Protein AF-C3MVM5-F1 (afdb_monomer)

Organism: Saccharolobus islandicus (strain M.14.25 / Kamchatka #1) (NCBI:txid427317)

Mean predicted aligned error: 11.58 Å

Foldseek 3Di:
DPPVCVVCVVVPHDDADEDCDDDPGHYQDFADFDCPPHRDRPCPDPVNVVVVCVVQCDDPPDDDDDDDPPDPDDDDDDPPDDDD

Secondary structure (DSSP, 8-state):
--HHHHHHHHTT-----EESSS-SSEEPPPPPEE-BTBSEE--S-HHHHHHHHHHH---TTPPP----SSS---------PPP-

Structure (mmCIF, N/CA/C/O backbone):
data_AF-C3MVM5-F1
#
_entry.id   AF-C3MVM5-F1
#
loop_
_atom_site.group_PDB
_atom_site.id
_atom_site.type_symbol
_atom_site.label_atom_id
_atom_site.label_alt_id
_atom_site.label_comp_id
_atom_site.label_asym_id
_atom_site.label_entity_id
_atom_site.label_seq_id
_atom_site.pdbx_PDB_ins_code
_atom_site.Cartn_x
_atom_site.Cartn_y
_atom_site.Cartn_z
_atom_site.occupancy
_atom_site.B_iso_or_equiv
_atom_site.auth_seq_id
_atom_site.auth_com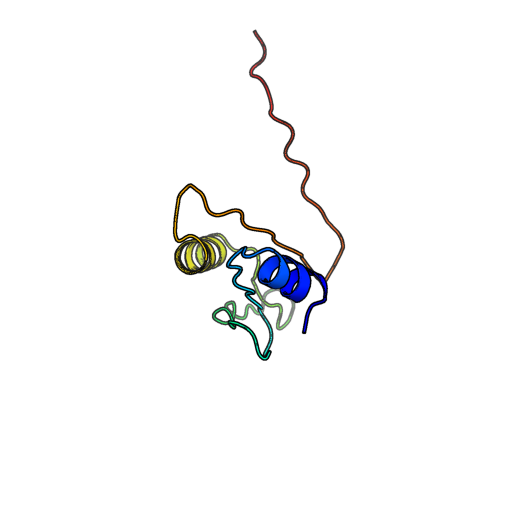p_id
_atom_site.auth_asym_id
_atom_site.auth_atom_id
_atom_site.pdbx_PDB_model_num
ATOM 1 N N . MET A 1 1 ? 0.256 -14.810 3.674 1.00 56.72 1 MET A N 1
ATOM 2 C CA . MET A 1 1 ? -0.454 -14.119 4.778 1.00 56.72 1 MET A CA 1
ATOM 3 C C . MET A 1 1 ? 0.504 -13.529 5.816 1.00 56.72 1 MET A C 1
ATOM 5 O O . MET A 1 1 ? 1.092 -14.271 6.593 1.00 56.72 1 MET A O 1
ATOM 9 N N . LEU A 1 2 ? 0.684 -12.201 5.822 1.00 72.50 2 LEU A N 1
ATOM 10 C CA . LEU A 1 2 ? 1.450 -11.477 6.854 1.00 72.50 2 LEU A CA 1
ATOM 11 C C . LEU A 1 2 ? 0.786 -11.655 8.235 1.00 72.50 2 LEU A C 1
ATOM 13 O O . LEU A 1 2 ? -0.387 -11.327 8.399 1.00 72.50 2 LEU A O 1
ATOM 17 N N . LEU A 1 3 ? 1.529 -12.150 9.233 1.00 78.31 3 LEU A N 1
ATOM 18 C CA . LEU A 1 3 ? 0.993 -12.449 10.574 1.00 78.31 3 LEU A CA 1
ATOM 19 C C . LEU A 1 3 ? 0.347 -11.222 11.236 1.00 78.31 3 LEU A C 1
ATOM 21 O O . LEU A 1 3 ? -0.717 -11.333 11.837 1.00 78.31 3 LEU A O 1
ATOM 25 N N . LEU A 1 4 ? 0.967 -10.050 11.073 1.00 80.00 4 LEU A N 1
ATOM 26 C CA . LEU A 1 4 ? 0.448 -8.785 11.590 1.00 80.00 4 LEU A CA 1
ATOM 27 C C . LEU A 1 4 ? -0.912 -8.432 10.976 1.00 80.00 4 LEU A C 1
ATOM 29 O O . LEU A 1 4 ? -1.824 -8.051 11.695 1.00 80.00 4 LEU A O 1
ATOM 33 N N . TYR A 1 5 ? -1.072 -8.618 9.665 1.00 81.69 5 TYR A N 1
ATOM 34 C CA . TYR A 1 5 ? -2.341 -8.360 8.986 1.00 81.69 5 TYR A CA 1
ATOM 35 C C . TYR A 1 5 ? -3.462 -9.255 9.511 1.00 81.69 5 TYR A C 1
ATOM 37 O O . TYR A 1 5 ? -4.541 -8.769 9.834 1.00 81.69 5 TYR A O 1
ATOM 45 N N . LYS A 1 6 ? -3.175 -10.549 9.695 1.00 82.00 6 LYS A N 1
ATOM 46 C CA . LYS A 1 6 ? -4.129 -11.480 10.304 1.00 82.00 6 LYS A CA 1
ATOM 47 C C . LYS A 1 6 ? -4.525 -11.035 11.717 1.00 82.00 6 LYS A C 1
ATOM 49 O O . LYS A 1 6 ? -5.704 -11.052 12.047 1.00 82.00 6 LYS A O 1
ATOM 54 N N . LYS A 1 7 ? -3.558 -10.593 12.528 1.00 86.25 7 LYS A N 1
ATOM 55 C CA . LYS A 1 7 ? -3.805 -10.098 13.891 1.00 86.25 7 LYS A CA 1
ATOM 56 C C . LYS A 1 7 ? -4.667 -8.835 13.920 1.00 86.25 7 LYS A C 1
ATOM 58 O O . LYS A 1 7 ? -5.514 -8.730 14.795 1.00 86.25 7 LYS A O 1
ATOM 63 N N . LEU A 1 8 ? -4.481 -7.914 12.971 1.00 85.75 8 LEU A N 1
ATOM 64 C CA . LEU A 1 8 ? -5.313 -6.711 12.841 1.00 85.75 8 LEU A CA 1
ATOM 65 C C . LEU A 1 8 ? -6.765 -7.067 12.495 1.00 85.75 8 LEU A C 1
ATOM 67 O O . LEU A 1 8 ? -7.683 -6.578 13.149 1.00 85.75 8 LEU A O 1
ATOM 71 N N . LEU A 1 9 ? -6.968 -7.986 11.545 1.00 85.06 9 LEU A N 1
ATOM 72 C CA . LEU A 1 9 ? -8.305 -8.477 11.203 1.00 85.06 9 LEU A CA 1
ATOM 73 C C . LEU A 1 9 ? -8.981 -9.191 12.385 1.00 85.06 9 LEU A C 1
ATOM 75 O O . LEU A 1 9 ? -10.167 -8.983 12.625 1.00 85.06 9 LEU A O 1
ATOM 79 N N . GLU A 1 10 ? -8.234 -9.998 13.149 1.00 92.25 10 GLU A N 1
ATOM 80 C CA . GLU A 1 10 ? -8.740 -10.702 14.342 1.00 92.25 10 GLU A CA 1
ATOM 81 C C . GLU A 1 10 ? -9.277 -9.742 15.421 1.00 92.25 10 GLU A C 1
ATOM 83 O O . GLU A 1 10 ? -10.185 -10.115 16.159 1.00 92.25 10 GLU A O 1
ATOM 88 N N . ILE A 1 11 ? -8.753 -8.513 15.503 1.00 93.44 11 ILE A N 1
ATOM 89 C CA . ILE A 1 11 ? -9.218 -7.479 16.447 1.00 93.44 11 ILE A CA 1
ATOM 90 C C . ILE A 1 11 ? -10.182 -6.463 15.813 1.00 93.44 11 ILE A C 1
ATOM 92 O O . ILE A 1 11 ? -10.480 -5.440 16.426 1.00 93.44 11 ILE A O 1
ATOM 96 N N . GLY A 1 12 ? -10.680 -6.734 14.602 1.00 88.56 12 GLY A N 1
ATOM 97 C CA . GLY A 1 12 ? -11.678 -5.901 13.927 1.00 88.56 12 GLY A CA 1
ATOM 98 C C . GLY A 1 12 ? -11.125 -4.639 13.260 1.00 88.56 12 GLY A C 1
ATOM 99 O O . GLY A 1 12 ? -11.898 -3.737 12.945 1.00 88.56 12 GLY A O 1
ATOM 100 N N . ILE A 1 13 ? -9.810 -4.553 13.040 1.00 84.25 13 ILE A N 1
ATOM 101 C CA . ILE A 1 13 ? -9.198 -3.447 12.298 1.00 84.25 13 ILE A CA 1
ATOM 102 C C . ILE A 1 13 ? -9.156 -3.814 10.816 1.00 84.25 13 ILE A C 1
ATOM 104 O O . ILE A 1 13 ? -8.440 -4.735 10.414 1.00 84.25 13 ILE A O 1
ATOM 108 N N . ASP A 1 14 ? -9.897 -3.061 10.003 1.00 83.00 14 ASP A N 1
ATOM 109 C CA . ASP A 1 14 ? -9.811 -3.162 8.549 1.00 83.00 14 ASP A CA 1
ATOM 110 C C . ASP A 1 14 ? -8.485 -2.559 8.069 1.00 83.00 14 ASP A C 1
ATOM 112 O O . ASP A 1 14 ? -8.192 -1.380 8.278 1.00 83.00 14 ASP A O 1
ATOM 116 N N . ALA A 1 15 ? -7.653 -3.396 7.458 1.00 83.06 15 ALA A N 1
ATOM 117 C CA . ALA A 1 15 ? -6.341 -3.022 6.966 1.00 83.06 15 ALA A CA 1
ATOM 118 C C . ALA A 1 15 ? -6.213 -3.407 5.490 1.00 83.06 15 ALA A C 1
ATOM 120 O O . ALA A 1 15 ? -6.702 -4.444 5.040 1.00 83.06 15 ALA A O 1
ATOM 121 N N . LYS A 1 16 ? -5.494 -2.592 4.720 1.00 85.06 16 LYS A N 1
ATOM 122 C CA . LYS A 1 16 ? -5.169 -2.882 3.320 1.00 85.06 16 LYS A CA 1
ATOM 123 C C . LYS A 1 16 ? -3.659 -2.999 3.181 1.00 85.06 16 LYS A C 1
ATOM 125 O O . L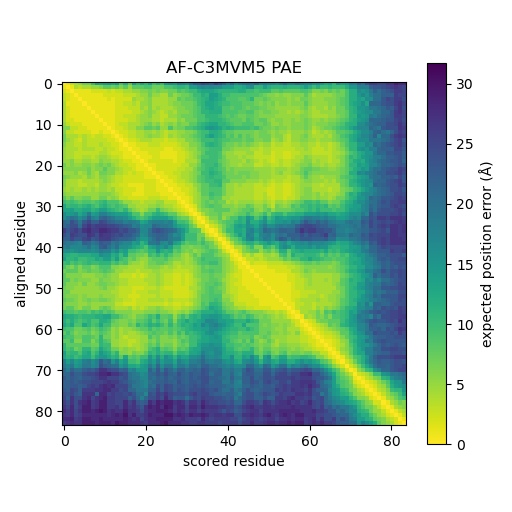YS A 1 16 ? -2.921 -2.120 3.619 1.00 85.06 16 LYS A O 1
ATOM 130 N N . ILE A 1 17 ? -3.193 -4.084 2.566 1.00 83.25 17 ILE A N 1
ATOM 131 C CA . ILE A 1 17 ? -1.776 -4.256 2.225 1.00 83.25 17 ILE A CA 1
ATOM 132 C C . ILE A 1 17 ? -1.573 -3.852 0.771 1.00 83.25 17 ILE A C 1
ATOM 134 O O . ILE A 1 17 ? -2.333 -4.280 -0.100 1.00 83.25 17 ILE A O 1
ATOM 138 N N . TYR A 1 18 ? -0.520 -3.072 0.530 1.00 83.56 18 TYR A N 1
ATOM 139 C CA . TYR A 1 18 ? -0.083 -2.651 -0.793 1.00 83.56 18 TYR A CA 1
ATOM 140 C C . TYR A 1 18 ? 1.360 -3.102 -1.057 1.00 83.56 18 TYR A C 1
ATOM 142 O O . TYR A 1 18 ? 2.233 -2.907 -0.211 1.00 83.56 18 TYR A O 1
ATOM 150 N N . THR A 1 19 ? 1.632 -3.686 -2.227 1.00 79.56 19 THR A N 1
ATOM 151 C CA . THR A 1 19 ? 2.969 -4.163 -2.628 1.00 79.56 19 THR A CA 1
ATOM 152 C C . THR A 1 19 ? 3.421 -3.549 -3.952 1.00 79.56 19 THR A C 1
ATOM 154 O O . THR A 1 19 ? 2.615 -3.231 -4.817 1.00 79.56 19 THR A O 1
ATOM 157 N N . THR A 1 20 ? 4.734 -3.403 -4.152 1.00 76.25 20 THR A N 1
ATOM 158 C CA . THR A 1 20 ? 5.338 -2.970 -5.438 1.00 76.25 20 THR A CA 1
ATOM 159 C C . THR A 1 20 ? 5.820 -4.144 -6.303 1.00 76.25 20 THR A C 1
ATOM 161 O O . THR A 1 20 ? 6.459 -3.962 -7.344 1.00 76.25 20 THR A O 1
ATOM 164 N N . PHE A 1 21 ? 5.530 -5.365 -5.857 1.00 76.06 21 PHE A N 1
ATOM 165 C CA . PHE A 1 21 ? 5.811 -6.633 -6.521 1.00 76.06 21 PHE A CA 1
ATOM 166 C C . PHE A 1 21 ? 4.525 -7.457 -6.614 1.00 76.06 21 PHE A C 1
ATOM 168 O O . PHE A 1 21 ? 3.575 -7.210 -5.869 1.00 76.06 21 PHE A O 1
ATOM 175 N N . ASN A 1 22 ? 4.507 -8.425 -7.532 1.00 80.44 22 ASN A N 1
ATOM 176 C CA . ASN A 1 22 ? 3.352 -9.288 -7.748 1.00 80.44 22 ASN A CA 1
ATOM 177 C C . ASN A 1 22 ? 3.057 -10.110 -6.484 1.00 80.44 22 ASN A C 1
ATOM 179 O O . ASN A 1 22 ? 3.936 -10.827 -6.004 1.00 80.44 22 ASN A O 1
ATOM 183 N N . SER A 1 23 ? 1.851 -9.979 -5.936 1.00 82.62 23 SER A N 1
ATOM 184 C CA . SER A 1 23 ? 1.439 -10.663 -4.711 1.00 82.62 23 SER A CA 1
ATOM 185 C C . SER A 1 23 ? -0.075 -10.895 -4.683 1.00 82.62 23 SER A C 1
ATOM 187 O O . SER A 1 23 ? -0.796 -10.410 -5.549 1.00 82.62 23 SER A O 1
ATOM 189 N N . GLU A 1 24 ? -0.543 -11.638 -3.678 1.00 83.62 24 GLU A N 1
ATOM 190 C CA . GLU A 1 24 ? -1.971 -11.835 -3.378 1.00 83.62 24 GLU A CA 1
ATOM 191 C C . GLU A 1 24 ? -2.666 -10.571 -2.825 1.00 83.62 24 GLU A C 1
ATOM 193 O O . GLU A 1 24 ? -3.887 -10.548 -2.703 1.00 83.62 24 GLU A O 1
ATOM 198 N N . TYR A 1 25 ? -1.902 -9.530 -2.475 1.00 85.19 25 TYR A N 1
ATOM 199 C CA . TYR A 1 25 ? -2.410 -8.259 -1.949 1.00 85.19 25 TYR A CA 1
ATOM 200 C C . TYR A 1 25 ? -2.556 -7.205 -3.053 1.00 85.19 25 TYR A C 1
ATOM 202 O O . TYR A 1 25 ? -2.249 -7.452 -4.218 1.00 85.19 25 TYR A O 1
ATOM 210 N N . ASN A 1 26 ? -2.989 -5.992 -2.692 1.00 86.56 26 ASN A N 1
ATOM 211 C CA . ASN A 1 26 ? -3.125 -4.905 -3.658 1.00 86.56 26 ASN A CA 1
ATOM 212 C C . ASN A 1 26 ? -1.757 -4.547 -4.251 1.00 86.56 26 ASN A C 1
ATOM 214 O O . ASN A 1 26 ? -0.843 -4.134 -3.538 1.00 86.56 26 ASN A O 1
ATOM 218 N N . VAL A 1 27 ? -1.609 -4.670 -5.566 1.00 85.69 27 VAL A N 1
ATOM 219 C CA . VAL A 1 27 ? -0.353 -4.341 -6.246 1.00 85.69 27 VAL A CA 1
ATOM 220 C C . VAL A 1 27 ? -0.411 -2.903 -6.754 1.00 85.69 27 VAL A C 1
ATOM 222 O O . VAL A 1 27 ? -1.289 -2.532 -7.532 1.00 85.69 27 VAL A O 1
ATOM 225 N N . LEU A 1 28 ? 0.541 -2.081 -6.315 1.00 85.00 28 LEU A N 1
ATOM 226 C CA . LEU A 1 28 ? 0.696 -0.704 -6.764 1.00 85.00 28 LEU A CA 1
ATOM 227 C C . LEU A 1 28 ? 1.183 -0.653 -8.220 1.00 85.00 28 LEU A C 1
ATOM 229 O O . LEU A 1 28 ? 1.922 -1.538 -8.664 1.00 85.00 28 LEU A O 1
ATOM 233 N N . PRO A 1 29 ? 0.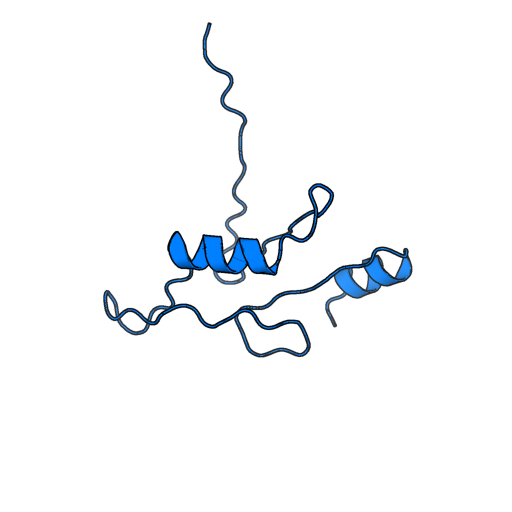815 0.401 -8.973 1.00 83.94 29 PRO A N 1
ATOM 234 C CA . PRO A 1 29 ? 1.281 0.571 -10.342 1.00 83.94 29 PRO A CA 1
ATOM 235 C C . PRO A 1 29 ? 2.808 0.564 -10.398 1.00 83.94 29 PRO A C 1
ATOM 237 O O . PRO A 1 29 ? 3.473 1.139 -9.542 1.00 83.94 29 PRO A O 1
ATOM 240 N N . TYR A 1 30 ? 3.367 -0.062 -11.431 1.00 75.56 30 TYR A N 1
ATOM 241 C CA . TYR A 1 30 ? 4.814 -0.193 -11.556 1.00 75.56 30 TYR A CA 1
ATOM 242 C C . TYR A 1 30 ? 5.482 1.189 -11.702 1.00 75.56 30 TYR A C 1
ATOM 244 O O . TYR A 1 30 ? 4.992 2.016 -12.482 1.00 75.56 30 TYR A O 1
ATOM 252 N N . PRO A 1 31 ? 6.593 1.461 -10.992 1.00 71.81 31 PRO A N 1
ATOM 253 C CA . PRO A 1 31 ? 7.337 2.703 -11.159 1.00 71.81 31 PRO A CA 1
ATOM 254 C C . PRO A 1 31 ? 7.926 2.786 -12.566 1.00 71.81 31 PRO A C 1
ATOM 256 O O . PRO A 1 31 ? 8.261 1.769 -13.183 1.00 71.81 31 PRO A O 1
ATOM 259 N N . ASN A 1 32 ? 8.087 4.011 -13.066 1.00 70.44 32 ASN A N 1
ATOM 260 C CA . ASN A 1 32 ? 8.739 4.228 -14.351 1.00 70.44 32 ASN A CA 1
ATOM 261 C C . ASN A 1 32 ? 10.153 3.630 -14.321 1.00 70.44 32 ASN A C 1
ATOM 263 O O . ASN A 1 32 ? 10.895 3.780 -13.345 1.00 70.44 32 ASN A O 1
ATOM 267 N N . LYS A 1 33 ? 10.521 2.941 -15.405 1.00 66.00 33 LYS A N 1
ATOM 268 C CA . LYS A 1 33 ? 11.890 2.463 -15.608 1.00 66.00 33 LYS A CA 1
ATOM 269 C C . LYS A 1 33 ? 12.744 3.649 -16.035 1.00 66.00 33 LYS A C 1
ATOM 271 O O . LYS A 1 33 ? 12.385 4.346 -16.982 1.00 66.00 33 LYS A O 1
ATOM 2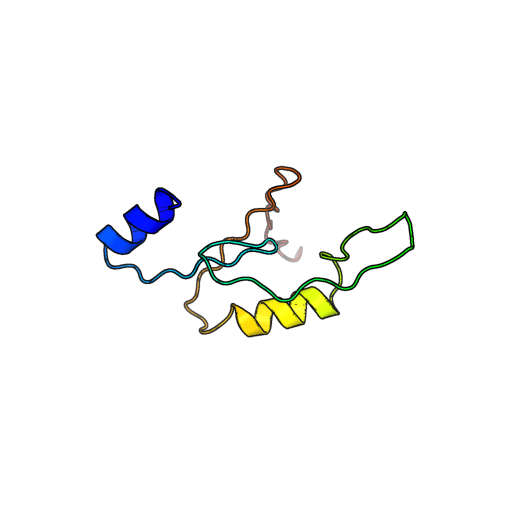76 N N . SER A 1 34 ? 13.871 3.845 -15.369 1.00 58.09 34 SER A N 1
ATOM 277 C CA . SER A 1 34 ? 14.907 4.768 -15.820 1.00 58.09 34 SER A CA 1
ATOM 278 C C . SER A 1 34 ? 16.140 3.990 -16.249 1.00 58.09 34 SER A C 1
ATOM 280 O O . SER A 1 34 ? 16.330 2.851 -15.833 1.00 58.09 34 SER A O 1
ATOM 282 N N . ARG A 1 35 ? 16.940 4.589 -17.135 1.00 54.00 35 ARG A N 1
ATOM 283 C CA . ARG A 1 35 ? 18.214 4.034 -17.615 1.00 54.00 35 ARG A CA 1
ATOM 284 C C . ARG A 1 35 ? 19.435 4.672 -16.950 1.00 54.00 35 ARG A C 1
ATOM 286 O O . ARG A 1 35 ? 20.545 4.326 -17.336 1.00 54.00 35 ARG A O 1
ATOM 293 N N . ILE A 1 36 ? 19.248 5.590 -15.995 1.00 54.53 36 ILE A N 1
ATOM 294 C CA . ILE A 1 36 ? 20.337 6.434 -15.473 1.00 54.53 36 ILE A CA 1
ATOM 295 C C . ILE A 1 36 ? 21.479 5.589 -14.861 1.00 54.53 36 ILE A C 1
ATOM 297 O O . ILE A 1 36 ? 22.628 5.990 -14.992 1.00 54.53 36 ILE A O 1
ATOM 301 N N . PHE A 1 37 ? 21.205 4.380 -14.342 1.00 45.47 37 PHE A N 1
ATOM 302 C CA . PHE A 1 37 ? 22.227 3.421 -13.879 1.00 45.47 37 PHE A CA 1
ATOM 303 C C . PHE A 1 37 ? 21.868 1.946 -14.173 1.00 45.47 37 PHE A C 1
ATOM 305 O O . PHE A 1 37 ? 22.007 1.066 -13.331 1.00 45.47 37 PHE A O 1
ATOM 312 N N . GLY A 1 38 ? 21.372 1.644 -15.379 1.00 49.22 38 GLY A N 1
ATOM 313 C CA . GLY A 1 38 ? 20.728 0.348 -15.654 1.00 49.22 38 GLY A CA 1
ATOM 314 C C . GLY A 1 38 ? 19.250 0.371 -15.257 1.00 49.22 38 GLY A C 1
ATOM 315 O O . GLY A 1 38 ? 18.731 1.429 -14.917 1.00 49.22 38 GLY A O 1
ATOM 316 N N . TYR A 1 39 ? 18.532 -0.752 -15.390 1.00 47.22 39 TYR A N 1
ATOM 317 C CA . TYR A 1 39 ? 17.074 -0.834 -15.180 1.00 47.22 39 TYR A CA 1
ATOM 318 C C . TYR A 1 39 ? 16.673 -0.686 -13.699 1.00 47.22 39 TYR A C 1
ATOM 320 O O . TYR A 1 39 ? 16.096 -1.597 -13.103 1.00 47.22 39 TYR A O 1
ATOM 328 N N . GLU A 1 40 ? 16.946 0.465 -13.0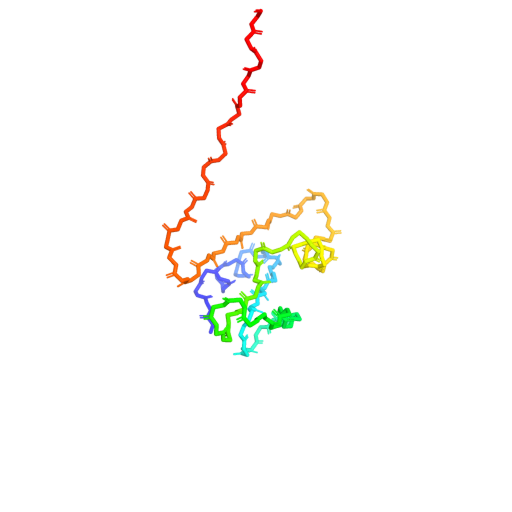99 1.00 57.66 40 GLU A N 1
ATOM 329 C CA . GLU A 1 40 ? 16.535 0.774 -11.739 1.00 57.66 40 GLU A CA 1
ATOM 330 C C . GLU A 1 40 ? 15.102 1.318 -11.732 1.00 57.66 40 GLU A C 1
ATOM 332 O O . GLU A 1 40 ? 14.691 2.160 -12.542 1.00 57.66 40 GLU A O 1
ATOM 337 N N . LYS A 1 41 ? 14.297 0.779 -10.815 1.00 59.47 41 LYS A N 1
ATOM 338 C CA . LYS A 1 41 ? 12.932 1.242 -10.568 1.00 59.47 41 LYS A CA 1
ATOM 339 C C . LYS A 1 41 ? 12.997 2.593 -9.862 1.00 59.47 41 LYS A C 1
ATOM 341 O O . LYS A 1 41 ? 13.469 2.666 -8.730 1.00 59.47 41 LYS A O 1
ATOM 346 N N . MET A 1 42 ? 12.453 3.643 -10.47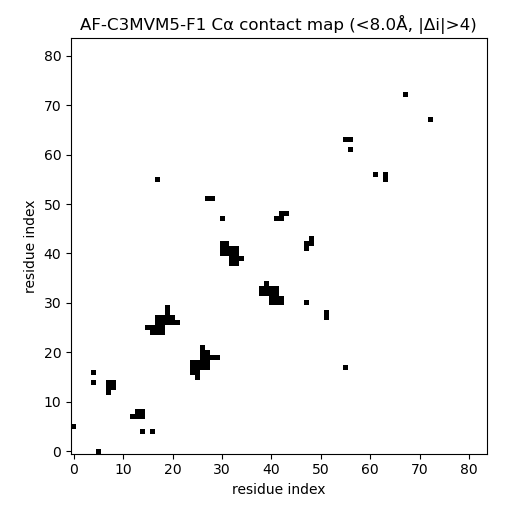3 1.00 66.69 42 MET A N 1
ATOM 347 C CA . MET A 1 42 ? 12.377 4.960 -9.837 1.00 66.69 42 MET A CA 1
ATOM 348 C C . MET A 1 42 ? 11.203 5.029 -8.857 1.00 66.69 42 MET A C 1
ATOM 350 O O . MET A 1 42 ? 10.158 5.604 -9.154 1.00 66.69 42 MET A O 1
ATOM 354 N N . VAL A 1 43 ? 11.362 4.405 -7.692 1.00 64.88 43 VAL A N 1
ATOM 355 C CA . VAL A 1 43 ? 10.366 4.472 -6.609 1.00 64.88 43 VAL A CA 1
ATOM 356 C C . VAL A 1 43 ? 10.429 5.788 -5.832 1.00 64.88 43 VAL A C 1
ATOM 358 O O . VAL A 1 43 ? 9.436 6.174 -5.231 1.00 64.88 43 VAL A O 1
ATOM 361 N N . ASN A 1 44 ? 11.565 6.494 -5.873 1.00 65.94 44 ASN A N 1
ATOM 362 C CA . ASN A 1 44 ? 11.800 7.732 -5.127 1.00 65.94 44 ASN A CA 1
ATOM 363 C C . ASN A 1 44 ? 11.691 8.988 -6.014 1.00 65.94 44 ASN A C 1
ATOM 365 O O . ASN A 1 44 ? 12.583 9.831 -6.019 1.00 65.94 44 ASN A O 1
ATOM 369 N N . ILE A 1 45 ? 10.637 9.084 -6.830 1.00 73.62 45 ILE A N 1
ATOM 370 C CA . ILE A 1 45 ? 10.336 10.296 -7.611 1.00 73.62 45 ILE A CA 1
ATOM 371 C C . ILE A 1 45 ? 9.020 10.888 -7.130 1.00 73.62 45 ILE A C 1
ATOM 373 O O . ILE A 1 45 ? 8.045 10.159 -6.962 1.00 73.62 45 ILE A O 1
ATOM 377 N N . GLU A 1 46 ? 8.979 12.209 -6.975 1.00 77.81 46 GLU A N 1
ATOM 378 C CA . GLU A 1 46 ? 7.819 12.953 -6.468 1.00 77.81 46 GLU A CA 1
ATOM 379 C C . GLU A 1 46 ? 6.522 12.558 -7.184 1.00 77.81 46 GLU A C 1
ATOM 381 O O . GLU A 1 46 ? 5.568 12.117 -6.552 1.00 77.81 46 GLU A O 1
ATOM 386 N N . LYS A 1 47 ? 6.535 12.551 -8.522 1.00 81.19 47 LYS A N 1
ATOM 387 C CA . LYS A 1 47 ? 5.374 12.169 -9.342 1.00 81.19 47 LYS A CA 1
ATOM 388 C C . LYS A 1 47 ? 4.855 10.751 -9.065 1.00 81.19 47 LYS A C 1
ATOM 390 O O . LYS A 1 47 ? 3.654 10.499 -9.158 1.00 81.19 47 LYS A O 1
ATOM 395 N N . TYR A 1 48 ? 5.745 9.798 -8.789 1.00 81.25 48 TYR A N 1
ATOM 396 C CA . TYR A 1 48 ? 5.341 8.434 -8.447 1.00 81.25 48 TYR A CA 1
ATOM 397 C C . TYR A 1 48 ? 4.808 8.391 -7.017 1.00 81.25 48 TYR A C 1
ATOM 399 O O . TYR A 1 48 ? 3.734 7.837 -6.797 1.00 81.25 48 TYR A O 1
ATOM 407 N N . SER A 1 49 ? 5.496 9.038 -6.077 1.00 79.88 49 SER A N 1
ATOM 408 C CA . SER A 1 49 ? 5.078 9.137 -4.678 1.00 79.88 49 SER A CA 1
ATOM 409 C C . SER A 1 49 ? 3.691 9.766 -4.531 1.00 79.88 49 SER A C 1
ATOM 411 O O . SER A 1 49 ? 2.842 9.193 -3.856 1.00 79.88 49 SER A O 1
ATOM 413 N N . GLU A 1 50 ? 3.405 10.868 -5.227 1.00 83.94 50 GLU A N 1
ATOM 414 C CA . GLU A 1 50 ? 2.075 11.494 -5.254 1.00 83.94 50 GLU A CA 1
ATOM 415 C C . GLU A 1 50 ? 1.005 10.558 -5.821 1.00 83.94 50 GLU A C 1
ATOM 417 O O . GLU A 1 50 ? -0.100 10.459 -5.282 1.00 83.94 50 GLU A O 1
ATOM 422 N N . LYS A 1 51 ? 1.327 9.851 -6.912 1.00 84.88 51 LYS A N 1
ATOM 423 C CA . LYS A 1 51 ? 0.414 8.882 -7.524 1.00 84.88 51 LYS A CA 1
ATOM 424 C C . LYS A 1 51 ? 0.072 7.763 -6.543 1.00 84.88 51 LYS A C 1
ATOM 426 O O . LYS A 1 51 ? -1.096 7.405 -6.440 1.00 84.88 51 LYS A O 1
ATOM 431 N N . ILE A 1 52 ? 1.065 7.223 -5.836 1.00 84.75 52 ILE A N 1
ATOM 432 C C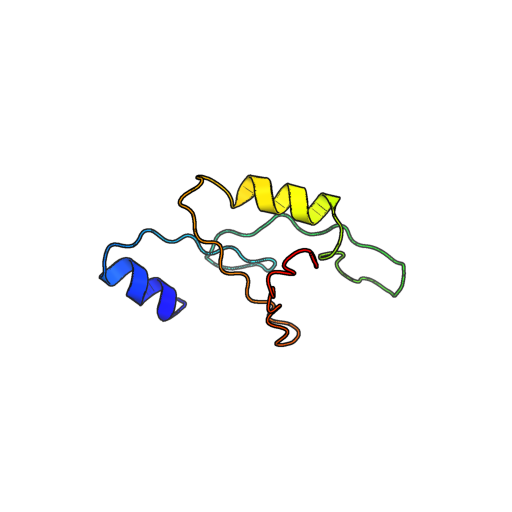A . ILE A 1 52 ? 0.843 6.192 -4.819 1.00 84.75 52 ILE A CA 1
ATOM 433 C C . ILE A 1 52 ? 0.048 6.756 -3.644 1.00 84.75 52 ILE A C 1
ATOM 435 O O . ILE A 1 52 ? -0.923 6.126 -3.236 1.00 84.75 52 ILE A O 1
ATOM 439 N N . PHE A 1 53 ? 0.392 7.948 -3.150 1.00 83.44 53 PHE A N 1
ATOM 440 C CA . PHE A 1 53 ? -0.311 8.588 -2.039 1.00 83.44 53 PHE A CA 1
ATOM 441 C C . PHE A 1 53 ? -1.811 8.725 -2.320 1.00 83.44 53 PHE A C 1
ATOM 443 O O . PHE A 1 53 ? -2.621 8.323 -1.496 1.00 83.44 53 PHE A O 1
ATOM 450 N N . ARG A 1 54 ? -2.194 9.172 -3.523 1.00 84.50 54 ARG A N 1
ATOM 451 C CA . ARG A 1 54 ? -3.609 9.266 -3.933 1.00 84.50 54 ARG A CA 1
ATOM 452 C C . ARG A 1 54 ? -4.339 7.921 -3.997 1.00 84.50 54 ARG A C 1
ATOM 454 O O . ARG A 1 54 ? -5.560 7.912 -3.944 1.00 84.50 54 ARG A O 1
ATOM 461 N N . ILE A 1 55 ? -3.618 6.812 -4.168 1.00 83.81 55 ILE A N 1
ATOM 462 C CA . ILE A 1 55 ? -4.203 5.463 -4.213 1.00 83.81 55 ILE A CA 1
ATOM 463 C C . ILE A 1 55 ? -4.420 4.923 -2.798 1.00 83.81 55 ILE A C 1
ATOM 465 O O . ILE A 1 55 ? -5.426 4.273 -2.545 1.00 83.81 55 ILE A O 1
ATOM 469 N N . ILE A 1 56 ? -3.471 5.162 -1.889 1.00 82.50 56 ILE A N 1
ATOM 470 C CA . ILE A 1 56 ? -3.468 4.538 -0.557 1.00 82.50 56 ILE A CA 1
ATOM 471 C C . ILE A 1 56 ? -4.093 5.416 0.534 1.00 82.50 56 ILE A C 1
ATOM 473 O O . ILE A 1 56 ? -4.404 4.913 1.611 1.00 82.50 56 ILE A O 1
ATOM 477 N N . TYR A 1 57 ? -4.243 6.719 0.288 1.00 80.12 57 TYR A N 1
ATOM 478 C CA . TYR A 1 57 ? -4.816 7.667 1.236 1.00 80.12 57 TYR A CA 1
ATOM 479 C C . TYR A 1 57 ? -6.315 7.843 0.979 1.00 80.12 57 TYR A C 1
ATOM 481 O O . TYR A 1 57 ? -6.718 8.537 0.047 1.00 80.12 57 TYR A O 1
ATOM 489 N N . GLU A 1 58 ? -7.135 7.207 1.815 1.00 71.50 58 GLU A N 1
ATOM 490 C CA . GLU A 1 58 ? -8.600 7.231 1.696 1.00 71.50 58 GLU A CA 1
ATOM 491 C C . GLU A 1 58 ? -9.260 8.207 2.686 1.00 71.50 58 GLU A C 1
ATOM 493 O O . GLU A 1 58 ? -10.309 8.771 2.383 1.00 71.50 58 GLU A O 1
ATOM 498 N N . SER A 1 59 ? -8.649 8.448 3.854 1.00 73.19 59 SER A N 1
ATOM 499 C CA . SER A 1 59 ? -9.178 9.338 4.896 1.00 73.19 59 SER A CA 1
ATOM 500 C C . SER A 1 59 ? -8.063 9.973 5.736 1.00 73.19 59 SER A C 1
ATOM 502 O O . SER A 1 59 ? -6.948 9.459 5.820 1.00 73.19 59 SER A O 1
ATOM 504 N N . LYS A 1 60 ? -8.386 11.078 6.424 1.00 71.62 60 LYS A N 1
ATOM 505 C CA . LYS A 1 60 ? -7.510 11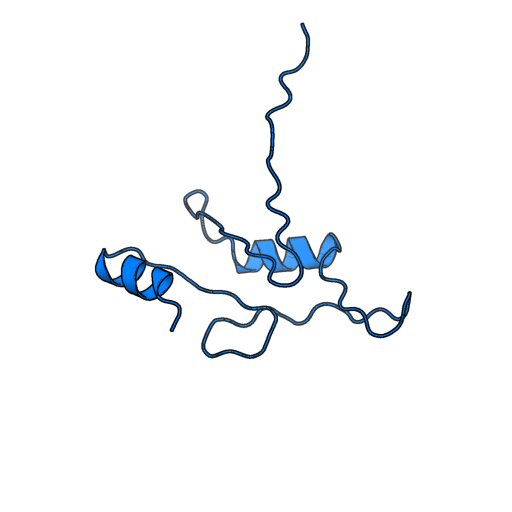.713 7.426 1.00 71.62 60 LYS A CA 1
ATOM 506 C C . LYS A 1 60 ? -7.179 10.807 8.608 1.00 71.62 60 LYS A C 1
ATOM 508 O O . LYS A 1 60 ? -6.121 10.984 9.201 1.00 71.62 60 LYS A O 1
ATOM 513 N N . ASP A 1 61 ? -8.033 9.828 8.886 1.00 75.00 61 ASP A N 1
ATOM 514 C CA . ASP A 1 61 ? -7.852 8.874 9.983 1.00 75.00 61 ASP A CA 1
ATOM 515 C C . ASP A 1 61 ? -7.074 7.614 9.553 1.00 75.00 61 ASP A C 1
ATOM 517 O O . ASP A 1 61 ? -6.884 6.687 10.339 1.00 75.00 61 ASP A O 1
ATOM 521 N N . THR A 1 62 ? -6.610 7.552 8.298 1.00 73.06 62 THR A N 1
ATOM 522 C CA . THR A 1 62 ? -5.827 6.424 7.783 1.00 73.06 62 THR A CA 1
ATOM 523 C C . THR A 1 62 ? -4.373 6.508 8.250 1.00 73.06 62 THR A C 1
ATOM 525 O O . THR A 1 62 ? -3.656 7.459 7.939 1.00 73.06 62 THR A O 1
ATOM 528 N N . ILE A 1 63 ? -3.901 5.462 8.932 1.00 70.19 63 ILE A N 1
ATOM 529 C CA . ILE A 1 63 ? -2.486 5.297 9.286 1.00 70.19 63 ILE A CA 1
ATOM 530 C C 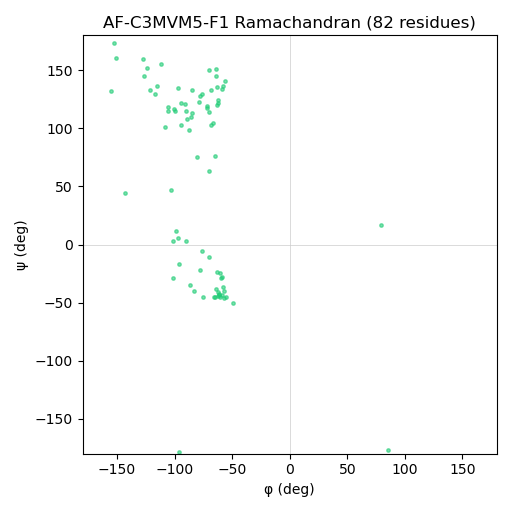. ILE A 1 63 ? -1.783 4.515 8.172 1.00 70.19 63 ILE A C 1
ATOM 532 O O . ILE A 1 63 ? -2.147 3.379 7.870 1.00 70.19 63 ILE A O 1
ATOM 536 N N . ILE A 1 64 ? -0.752 5.111 7.569 1.00 70.12 64 ILE A N 1
ATOM 537 C CA . ILE A 1 64 ? 0.040 4.479 6.509 1.00 70.12 64 ILE A CA 1
ATOM 538 C C . ILE A 1 64 ? 1.346 3.951 7.104 1.00 70.12 64 ILE A C 1
ATOM 540 O O . ILE A 1 64 ? 2.200 4.722 7.538 1.00 70.12 64 ILE A O 1
ATOM 544 N N . HIS A 1 65 ? 1.533 2.633 7.060 1.00 67.75 65 HIS A N 1
ATOM 545 C CA . HIS A 1 65 ? 2.806 1.993 7.385 1.00 67.75 65 HIS A CA 1
ATOM 546 C C . HIS A 1 65 ? 3.560 1.642 6.100 1.00 67.75 65 HIS A C 1
ATOM 548 O O . HIS A 1 65 ? 3.123 0.790 5.328 1.00 67.75 65 HIS A O 1
ATOM 554 N N . ILE A 1 66 ? 4.709 2.284 5.878 1.00 65.06 66 ILE A N 1
ATOM 555 C CA . ILE A 1 66 ? 5.577 2.015 4.726 1.00 65.06 66 ILE A CA 1
ATOM 556 C C . ILE A 1 66 ? 6.795 1.231 5.212 1.00 65.06 66 ILE A C 1
ATOM 558 O O . ILE A 1 66 ? 7.612 1.753 5.965 1.00 65.06 66 ILE A O 1
ATOM 562 N N . ALA A 1 67 ? 6.931 -0.016 4.765 1.00 60.41 67 ALA A N 1
ATOM 563 C CA . ALA A 1 67 ? 8.133 -0.815 4.981 1.00 60.41 67 ALA A CA 1
ATOM 564 C C . ALA A 1 67 ? 8.928 -0.897 3.673 1.00 60.41 67 ALA A C 1
ATOM 566 O O . ALA A 1 67 ? 8.434 -1.413 2.669 1.00 60.41 67 ALA A O 1
ATOM 567 N N . ASN A 1 68 ? 10.161 -0.387 3.668 1.00 52.84 68 ASN A N 1
ATOM 568 C CA . ASN A 1 68 ? 11.061 -0.547 2.531 1.00 52.84 68 ASN A CA 1
ATOM 569 C C . ASN A 1 68 ? 11.860 -1.846 2.705 1.00 52.84 68 ASN A C 1
ATOM 571 O O . ASN A 1 68 ? 12.730 -1.937 3.567 1.00 52.84 68 ASN A O 1
ATOM 575 N N . ALA A 1 69 ? 11.545 -2.865 1.906 1.00 51.47 69 ALA A N 1
ATOM 576 C CA . ALA A 1 69 ? 12.164 -4.185 2.020 1.00 51.47 69 ALA A CA 1
ATOM 577 C C . ALA A 1 69 ? 13.596 -4.258 1.458 1.00 51.47 69 ALA A C 1
ATOM 579 O O . ALA A 1 69 ? 14.224 -5.304 1.590 1.00 51.47 69 ALA A O 1
ATOM 580 N N . MET A 1 70 ? 14.123 -3.196 0.827 1.00 47.25 70 MET A N 1
ATOM 581 C CA . MET A 1 70 ? 15.485 -3.249 0.277 1.00 47.25 70 MET A CA 1
ATOM 582 C C . MET A 1 70 ? 16.574 -2.886 1.286 1.00 47.25 70 MET A C 1
ATOM 584 O O . MET A 1 70 ? 17.608 -3.534 1.266 1.00 47.25 70 MET A O 1
ATOM 588 N N . TYR A 1 71 ? 16.342 -1.952 2.211 1.00 39.16 71 TYR A N 1
ATOM 589 C CA . TYR A 1 71 ? 17.262 -1.644 3.312 1.00 39.16 71 TYR A CA 1
ATOM 590 C C . TYR A 1 71 ? 16.451 -1.024 4.451 1.00 39.16 71 TYR A C 1
ATOM 592 O O . TYR A 1 71 ? 15.635 -0.136 4.202 1.00 39.16 71 TYR A O 1
ATOM 600 N N . GLY A 1 72 ? 16.650 -1.501 5.682 1.00 35.66 72 GLY A N 1
ATOM 601 C CA . GLY A 1 72 ? 15.975 -1.017 6.888 1.00 35.66 72 GLY A CA 1
ATOM 602 C C . GLY A 1 72 ? 16.338 0.430 7.217 1.00 35.66 72 GLY A C 1
ATOM 603 O O . GLY A 1 72 ? 17.123 0.684 8.122 1.00 35.66 72 GLY A O 1
ATOM 604 N N . ILE A 1 73 ? 15.769 1.376 6.478 1.00 42.59 73 ILE A N 1
ATOM 605 C CA . ILE A 1 73 ? 15.822 2.801 6.784 1.00 42.59 73 ILE A CA 1
ATOM 606 C C . ILE A 1 73 ? 14.422 3.185 7.253 1.00 42.59 73 ILE A C 1
ATOM 608 O O . ILE A 1 73 ? 13.498 3.322 6.452 1.00 42.59 73 ILE A O 1
ATOM 612 N N . LEU A 1 74 ? 14.265 3.305 8.571 1.00 41.91 74 LEU A N 1
ATOM 613 C CA . LEU A 1 74 ? 13.104 3.918 9.211 1.00 41.91 74 LEU A CA 1
ATOM 614 C C . LEU A 1 74 ? 13.368 5.430 9.276 1.00 41.91 74 LEU A C 1
ATOM 616 O O . LEU A 1 74 ? 14.258 5.839 10.021 1.00 41.91 74 LEU A O 1
ATOM 620 N N . PRO A 1 75 ? 12.662 6.278 8.507 1.00 44.28 75 PRO A N 1
ATOM 621 C CA . PRO A 1 75 ? 12.812 7.718 8.646 1.00 44.28 75 PRO A CA 1
ATOM 622 C C . PRO A 1 75 ? 12.205 8.160 9.983 1.00 44.28 75 PRO A C 1
ATOM 624 O O . PRO A 1 75 ? 10.998 8.056 10.194 1.00 44.28 75 PRO A O 1
ATOM 627 N N . ILE A 1 76 ? 13.048 8.648 10.894 1.00 45.50 76 ILE A N 1
ATOM 628 C CA . ILE A 1 76 ? 12.614 9.334 12.113 1.00 45.50 76 ILE A CA 1
ATOM 629 C C . ILE A 1 76 ? 12.385 10.797 11.731 1.00 45.50 76 ILE A C 1
ATOM 631 O O . ILE A 1 76 ? 13.322 11.504 11.369 1.00 45.50 76 ILE A O 1
ATOM 635 N N . ALA A 1 77 ? 11.132 11.248 11.774 1.00 50.25 77 ALA A N 1
ATOM 636 C CA . ALA A 1 77 ? 10.803 12.658 11.622 1.00 50.25 77 ALA A CA 1
ATOM 637 C C . ALA A 1 77 ? 10.876 13.330 12.998 1.00 50.25 77 ALA A C 1
ATOM 639 O O . ALA A 1 77 ? 9.941 13.237 13.793 1.00 50.25 77 ALA A O 1
ATOM 640 N N . GLU A 1 78 ? 11.985 14.004 13.295 1.00 50.16 78 GLU A N 1
ATOM 641 C CA . GLU A 1 78 ? 12.031 14.924 14.429 1.00 50.16 78 GLU A CA 1
ATOM 642 C C . GLU A 1 78 ? 11.343 16.236 14.044 1.00 50.16 78 GLU A C 1
ATOM 644 O O . GLU A 1 78 ? 11.633 16.851 13.014 1.00 50.16 78 GLU A O 1
ATOM 649 N N . LYS A 1 79 ? 10.395 16.675 14.876 1.00 56.09 79 LYS A N 1
ATOM 650 C CA . LYS A 1 79 ? 9.748 17.979 14.735 1.00 56.09 79 LYS A CA 1
ATOM 651 C C . LYS A 1 79 ? 10.794 19.062 14.999 1.00 56.09 79 LYS A C 1
ATOM 653 O O . LYS A 1 79 ? 11.127 19.322 16.153 1.00 56.09 79 LYS A O 1
ATOM 658 N N . ILE A 1 80 ? 11.276 19.726 13.951 1.00 62.28 80 ILE A N 1
ATOM 659 C CA . ILE A 1 80 ? 12.078 20.942 14.109 1.00 62.28 80 ILE A CA 1
ATOM 660 C C . ILE A 1 80 ? 11.138 22.024 14.647 1.00 62.28 80 ILE A C 1
ATOM 662 O O . ILE A 1 80 ? 10.304 22.562 13.919 1.00 62.28 80 ILE A O 1
ATOM 666 N N . MET A 1 81 ? 11.224 22.312 15.946 1.00 56.31 81 MET A N 1
ATOM 667 C CA . MET A 1 81 ? 10.610 23.519 16.491 1.00 56.31 81 MET A CA 1
ATOM 668 C C . MET A 1 81 ? 11.386 24.730 15.956 1.00 56.31 81 MET A C 1
ATOM 670 O O . MET A 1 81 ? 12.621 24.704 15.990 1.00 56.31 81 MET A O 1
ATOM 674 N N . PRO A 1 82 ? 10.711 25.778 15.451 1.00 54.38 82 PRO A N 1
ATOM 675 C CA . PRO A 1 82 ? 11.401 27.008 15.091 1.00 54.38 82 PRO A CA 1
ATOM 676 C C . PRO A 1 82 ? 12.101 27.565 16.337 1.00 54.38 82 PRO A C 1
ATOM 678 O O . PRO A 1 82 ? 11.522 27.579 17.426 1.00 54.38 82 PRO A O 1
ATOM 681 N N . LYS A 1 83 ? 13.369 27.963 16.183 1.00 58.19 83 LYS A N 1
ATOM 682 C CA . LYS A 1 83 ? 14.104 28.662 17.244 1.00 58.19 83 LYS A CA 1
ATOM 683 C C . LYS A 1 83 ? 13.435 30.021 17.518 1.00 58.19 83 LYS A C 1
ATOM 685 O O . LYS A 1 83 ? 12.910 30.599 16.565 1.00 58.19 83 LYS A O 1
ATOM 690 N N . PRO A 1 84 ? 13.428 30.469 18.788 1.00 61.97 84 PRO A N 1
ATOM 691 C CA . PRO A 1 84 ? 12.826 31.737 19.196 1.00 61.97 84 PRO A CA 1
ATOM 692 C C . PRO A 1 84 ? 13.475 32.944 18.517 1.00 61.97 84 PRO A C 1
ATOM 694 O O . PRO A 1 84 ? 14.675 32.850 18.162 1.00 61.97 84 PRO A O 1
#

pLDDT: mean 70.32, std 14.66, range [35.66, 93.44]

Radius of gyration: 16.11 Å; Cα contacts (8 Å, |Δi|>4): 53; chains: 1; bounding box: 34×46×37 Å

Solvent-accessible surface area (backbone atoms only — not comparable to full-atom values): 5919 Å² total; per-residue (Å²): 131,63,67,66,60,54,53,35,50,76,74,71,43,91,79,84,60,76,35,87,53,96,62,101,54,48,62,52,82,79,56,59,78,41,70,92,82,46,90,46,68,46,68,89,36,70,76,51,45,54,55,50,47,67,72,73,57,86,52,96,87,61,83,85,84,85,81,59,89,87,58,94,71,80,86,79,83,76,82,81,71,81,78,132

Sequence (84 aa):
MLLLYKKLLEIGIDAKIYTTFNSEYNVLPYPNKSRIFGYEKMVNIEKYSEKIFRIIYESKDTIIHIANAMYGILPIAEKIMPKP